Protein AF-A0A497B7N9-F1 (afdb_monomer_lite)

Structure (mmCIF, N/CA/C/O backbone):
data_AF-A0A497B7N9-F1
#
_entry.id   AF-A0A497B7N9-F1
#
loop_
_atom_site.group_PDB
_atom_site.id
_atom_site.type_symbol
_atom_site.label_atom_id
_atom_site.label_alt_id
_atom_site.label_comp_id
_atom_site.label_asym_id
_atom_site.label_entity_id
_atom_site.label_seq_id
_atom_site.pdbx_PDB_ins_code
_atom_site.Cartn_x
_atom_site.Cartn_y
_atom_site.Cartn_z
_atom_site.occupancy
_atom_site.B_iso_or_equiv
_atom_site.auth_seq_id
_atom_site.auth_comp_id
_atom_site.auth_asym_id
_atom_site.auth_atom_id
_atom_site.pdbx_PDB_model_num
ATOM 1 N N . MET A 1 1 ? -19.952 -14.381 25.543 1.00 50.25 1 MET A N 1
ATOM 2 C CA . MET A 1 1 ? -19.897 -13.706 24.234 1.00 50.25 1 MET A CA 1
ATOM 3 C C . MET A 1 1 ? -19.297 -12.345 24.505 1.00 50.25 1 MET A C 1
ATOM 5 O O . MET A 1 1 ? -19.923 -11.578 25.223 1.00 50.25 1 MET A O 1
ATOM 9 N N . GLU A 1 2 ? -18.052 -12.115 24.098 1.00 72.12 2 GLU A N 1
ATOM 10 C CA . GLU A 1 2 ? -17.434 -10.793 24.245 1.00 72.12 2 GLU A CA 1
ATOM 11 C C . GLU A 1 2 ? -18.186 -9.800 23.357 1.00 72.12 2 GLU A C 1
ATOM 13 O O . GLU A 1 2 ? -18.440 -10.065 22.183 1.00 72.12 2 GLU A O 1
ATOM 18 N N . THR A 1 3 ? -18.622 -8.694 23.948 1.00 83.12 3 THR A N 1
ATOM 19 C CA . THR A 1 3 ? -19.311 -7.608 23.251 1.00 83.12 3 THR A CA 1
ATOM 20 C C . THR A 1 3 ? -18.289 -6.636 22.678 1.00 83.12 3 THR A C 1
ATOM 22 O O . THR A 1 3 ? -17.362 -6.239 23.383 1.00 83.12 3 THR A O 1
ATOM 25 N N . ILE A 1 4 ? -18.476 -6.226 21.420 1.00 90.12 4 ILE A N 1
ATOM 26 C CA . ILE A 1 4 ? -17.673 -5.167 20.795 1.00 90.12 4 ILE A CA 1
ATOM 27 C C . ILE A 1 4 ? -17.890 -3.865 21.575 1.00 90.12 4 ILE A C 1
ATOM 29 O O . ILE A 1 4 ? -19.030 -3.473 21.824 1.00 90.12 4 ILE A O 1
ATOM 33 N N . THR A 1 5 ? -16.800 -3.215 21.982 1.00 96.38 5 THR A N 1
ATOM 34 C CA . THR A 1 5 ? -16.839 -1.912 22.655 1.00 96.38 5 THR A CA 1
ATOM 35 C C . THR A 1 5 ? -16.881 -0.781 21.627 1.00 96.38 5 THR A C 1
ATOM 37 O O . THR A 1 5 ? -16.340 -0.908 20.529 1.00 96.38 5 THR A O 1
ATOM 40 N N . GLU A 1 6 ? -17.470 0.360 21.990 1.00 95.31 6 GLU A N 1
ATOM 41 C CA . GLU A 1 6 ? -17.497 1.552 21.123 1.00 95.31 6 GLU A CA 1
ATOM 42 C C . GLU A 1 6 ? -16.085 2.028 20.746 1.00 95.31 6 GLU A C 1
ATOM 44 O O . GLU A 1 6 ? -15.843 2.447 19.615 1.00 95.31 6 GLU A O 1
ATOM 49 N N . GLN A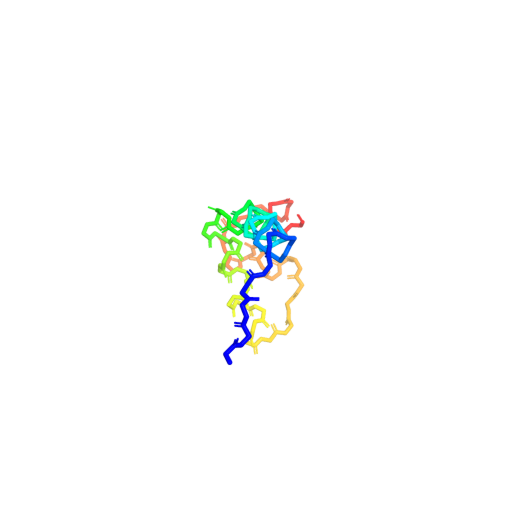 1 7 ? -15.134 1.910 21.679 1.00 96.81 7 GLN A N 1
ATOM 50 C CA . GLN A 1 7 ? -13.733 2.253 21.446 1.00 96.81 7 GLN A CA 1
ATOM 51 C C . GLN A 1 7 ? -13.101 1.371 20.361 1.00 96.81 7 GLN A C 1
ATOM 53 O O . GLN A 1 7 ? -12.446 1.893 19.460 1.00 96.81 7 GLN A O 1
ATOM 58 N N . LEU A 1 8 ? -13.329 0.052 20.413 1.00 96.56 8 LEU A N 1
ATOM 59 C CA . LEU A 1 8 ? -12.838 -0.869 19.388 1.00 96.56 8 LEU A CA 1
ATOM 60 C C . LEU A 1 8 ? -13.463 -0.550 18.024 1.00 96.56 8 LEU A C 1
ATOM 62 O O . LEU A 1 8 ? -12.770 -0.542 17.012 1.00 96.56 8 LEU A O 1
ATOM 66 N N . GLU A 1 9 ? -14.758 -0.238 17.978 1.00 97.44 9 GLU A N 1
ATOM 67 C CA . GLU A 1 9 ? -15.426 0.122 16.724 1.00 97.44 9 GLU A CA 1
ATOM 68 C C . GLU A 1 9 ? -14.831 1.394 16.093 1.00 97.44 9 GLU A C 1
ATOM 70 O O . GLU A 1 9 ? -14.624 1.448 14.878 1.00 97.44 9 GLU A O 1
ATOM 75 N N . GLN A 1 10 ? -14.523 2.411 16.901 1.00 98.06 10 GLN A N 1
ATOM 76 C CA . GLN A 1 10 ? -13.874 3.639 16.431 1.00 98.06 10 GLN A CA 1
ATOM 77 C C . GLN A 1 10 ? -12.458 3.381 15.909 1.00 98.06 10 GLN A C 1
ATOM 79 O O . GLN A 1 10 ? -12.102 3.882 14.840 1.00 98.06 10 GLN A O 1
ATOM 84 N N . GLU A 1 11 ? -11.671 2.572 16.619 1.00 98.19 11 GLU A N 1
ATOM 85 C CA . GLU A 1 11 ? -10.326 2.180 16.193 1.00 98.19 11 GLU A CA 1
ATOM 86 C C . GLU A 1 11 ? -10.359 1.446 14.847 1.00 98.19 11 GLU A C 1
ATOM 88 O O . GLU A 1 11 ? -9.620 1.799 13.927 1.00 98.19 11 GLU A O 1
ATOM 93 N N . ILE A 1 12 ? -11.274 0.486 14.684 1.00 97.94 12 ILE A N 1
ATOM 94 C CA . ILE A 1 12 ? -11.431 -0.256 13.430 1.00 97.94 12 ILE A CA 1
ATOM 95 C C . ILE A 1 12 ? -11.864 0.659 12.282 1.00 97.94 12 ILE A C 1
ATOM 97 O O . ILE A 1 12 ? -11.350 0.518 11.172 1.00 97.94 12 ILE A O 1
ATOM 101 N N . LYS A 1 13 ? -12.757 1.626 12.522 1.00 98.06 13 LYS A N 1
ATOM 102 C CA . LYS A 1 13 ? -13.146 2.609 11.496 1.00 98.06 13 LYS A CA 1
ATOM 103 C C . LYS A 1 13 ? -11.960 3.459 11.047 1.00 98.06 13 LYS A C 1
ATOM 105 O O . LYS A 1 13 ? -11.794 3.668 9.846 1.00 98.06 13 LYS A O 1
ATOM 110 N N . LEU A 1 14 ? -11.133 3.916 11.986 1.00 98.25 14 LEU A N 1
ATOM 111 C CA . LEU A 1 14 ? -9.935 4.696 11.680 1.00 98.25 14 LEU A CA 1
ATOM 112 C C . LEU A 1 14 ? -8.907 3.863 10.904 1.00 98.25 14 LEU A C 1
ATOM 114 O O . LEU A 1 14 ? -8.388 4.316 9.886 1.00 98.25 14 LEU A O 1
ATOM 118 N N . LEU A 1 15 ? -8.655 2.627 11.343 1.00 98.19 15 LEU A N 1
ATOM 119 C CA . LEU A 1 15 ? -7.762 1.700 10.652 1.00 98.19 15 LEU A CA 1
ATOM 120 C C . LEU A 1 15 ? -8.242 1.426 9.224 1.00 98.19 15 LEU A C 1
ATOM 122 O O . LEU A 1 15 ? -7.460 1.539 8.285 1.00 98.19 15 LEU A O 1
ATOM 126 N N . HIS A 1 16 ? -9.525 1.107 9.051 1.00 97.88 16 HIS A N 1
ATOM 127 C CA . HIS A 1 16 ? -10.121 0.878 7.739 1.00 97.88 16 HIS A CA 1
ATOM 128 C C . HIS A 1 16 ? -9.961 2.100 6.830 1.00 97.88 16 HIS A C 1
ATOM 130 O O . HIS A 1 16 ? -9.556 1.948 5.681 1.00 97.88 16 HIS A O 1
ATOM 136 N N . ALA A 1 17 ? -10.236 3.307 7.336 1.00 97.88 17 ALA A N 1
ATOM 137 C CA . ALA A 1 17 ? -10.074 4.536 6.566 1.00 97.88 17 ALA A CA 1
ATOM 138 C C . ALA A 1 17 ? -8.633 4.700 6.054 1.00 97.88 17 ALA A C 1
ATOM 140 O O . ALA A 1 17 ? -8.442 4.886 4.855 1.00 97.88 17 ALA A O 1
ATOM 141 N N . HIS A 1 18 ? -7.630 4.528 6.920 1.00 97.31 18 HIS A N 1
ATOM 142 C CA . HIS A 1 18 ? -6.220 4.622 6.526 1.00 97.31 18 HIS A CA 1
ATOM 143 C C . HIS A 1 18 ? -5.788 3.512 5.561 1.00 97.31 18 HIS A C 1
ATOM 145 O O . HIS A 1 18 ? -5.034 3.764 4.624 1.00 97.31 18 HIS A O 1
ATOM 151 N N . VAL A 1 19 ? -6.260 2.279 5.762 1.00 96.62 19 VAL A N 1
ATOM 152 C CA . VAL A 1 19 ? -5.952 1.160 4.860 1.00 96.62 19 VAL A CA 1
ATOM 153 C C . VAL A 1 19 ? -6.553 1.411 3.479 1.00 96.62 19 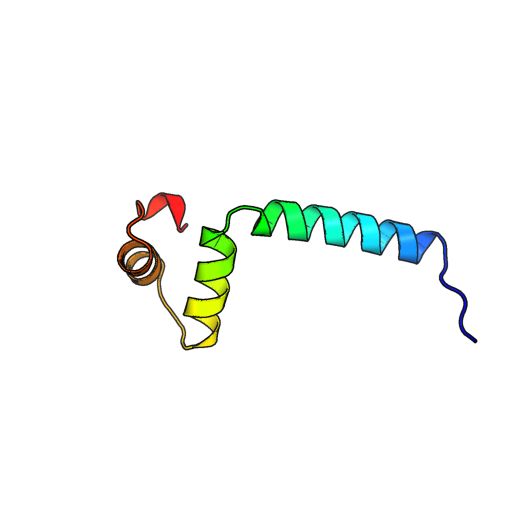VAL A C 1
ATOM 155 O O . VAL A 1 19 ? -5.865 1.239 2.475 1.00 96.62 19 VAL A O 1
ATOM 158 N N . CYS A 1 20 ? -7.809 1.850 3.405 1.00 96.44 20 CYS A N 1
ATOM 159 C CA . CYS A 1 20 ? -8.469 2.155 2.138 1.00 96.44 20 CYS A CA 1
ATOM 160 C C . CYS A 1 20 ? -7.872 3.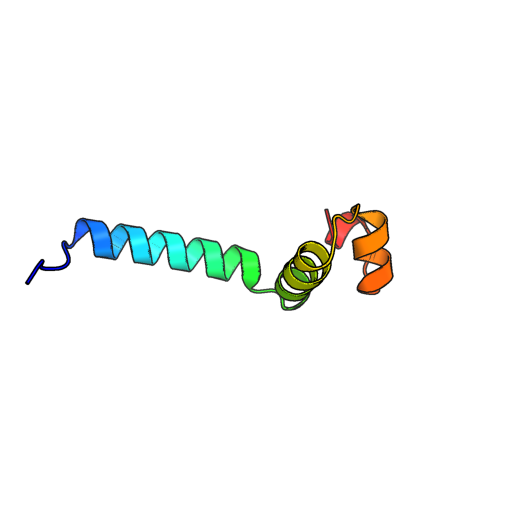377 1.441 1.00 96.44 20 CYS A C 1
ATOM 162 O O . CYS A 1 20 ? -7.752 3.366 0.222 1.00 96.44 20 CYS A O 1
ATOM 164 N N . GLU A 1 21 ? -7.469 4.405 2.183 1.00 95.81 21 GLU A N 1
ATOM 165 C CA . GLU A 1 21 ? -6.730 5.542 1.631 1.00 95.81 21 GLU A CA 1
ATOM 166 C C . GLU A 1 21 ? -5.382 5.084 1.055 1.00 95.81 21 GLU A C 1
ATOM 168 O O . GLU A 1 21 ? -5.066 5.357 -0.104 1.00 95.81 21 GLU A O 1
ATOM 173 N N . GLY A 1 22 ? -4.623 4.301 1.827 1.00 92.81 22 GLY A N 1
ATOM 174 C CA . GLY A 1 22 ? -3.322 3.777 1.425 1.00 92.81 22 GLY A CA 1
ATOM 175 C C . GLY A 1 22 ? -3.381 2.779 0.267 1.00 92.81 22 GLY A C 1
ATOM 176 O O . GLY A 1 22 ? -2.432 2.701 -0.501 1.00 92.81 22 GLY A O 1
ATOM 177 N N . LEU A 1 23 ? -4.473 2.030 0.098 1.00 95.69 23 LEU A N 1
ATOM 178 C CA . LEU A 1 23 ? -4.629 1.012 -0.955 1.00 95.69 23 LEU A CA 1
ATOM 179 C C . LEU A 1 23 ? -5.641 1.393 -2.042 1.00 95.69 23 LEU A C 1
ATOM 181 O O . LEU A 1 23 ? -5.933 0.576 -2.913 1.00 95.69 23 LEU A O 1
ATOM 185 N N . GLY A 1 24 ? -6.160 2.622 -2.023 1.00 94.25 24 GLY A N 1
ATOM 186 C CA . GLY A 1 24 ? -7.218 3.072 -2.932 1.00 94.25 24 GLY A CA 1
ATOM 187 C C . GLY A 1 24 ? -6.815 3.105 -4.410 1.00 94.25 24 GLY A C 1
ATOM 188 O O . GLY A 1 24 ? -7.679 3.097 -5.283 1.00 94.25 24 GLY A O 1
ATOM 189 N N . ASP A 1 25 ? -5.513 3.104 -4.706 1.00 94.56 25 ASP A N 1
ATOM 190 C CA . ASP A 1 25 ? -4.987 2.939 -6.063 1.00 94.56 25 ASP A CA 1
ATOM 191 C C . ASP A 1 25 ? -4.730 1.445 -6.353 1.00 94.56 25 ASP A C 1
ATOM 193 O O . ASP A 1 25 ? -3.907 0.831 -5.663 1.00 94.56 25 ASP A O 1
ATOM 197 N N . PRO A 1 26 ? -5.339 0.855 -7.403 1.00 95.38 26 PRO A N 1
ATOM 198 C CA . PRO A 1 26 ? -5.072 -0.524 -7.815 1.00 95.38 26 PRO A CA 1
ATOM 199 C C . PRO A 1 26 ? -3.583 -0.861 -7.973 1.00 95.38 26 PRO A C 1
ATOM 201 O O . PRO A 1 26 ? -3.179 -1.993 -7.708 1.00 95.38 26 PRO A O 1
ATOM 204 N N . LYS A 1 27 ? -2.736 0.104 -8.352 1.00 95.75 27 LYS A N 1
ATOM 205 C CA . LYS A 1 27 ? -1.284 -0.102 -8.455 1.00 95.75 27 LYS A CA 1
ATOM 206 C C . LYS A 1 27 ? -0.643 -0.381 -7.104 1.00 95.75 27 LYS A C 1
ATOM 208 O O . LYS A 1 27 ? 0.251 -1.216 -7.034 1.00 95.75 27 LYS A O 1
ATOM 213 N N . ARG A 1 28 ? -1.119 0.238 -6.021 1.00 96.06 28 ARG A N 1
ATOM 214 C CA . ARG A 1 28 ?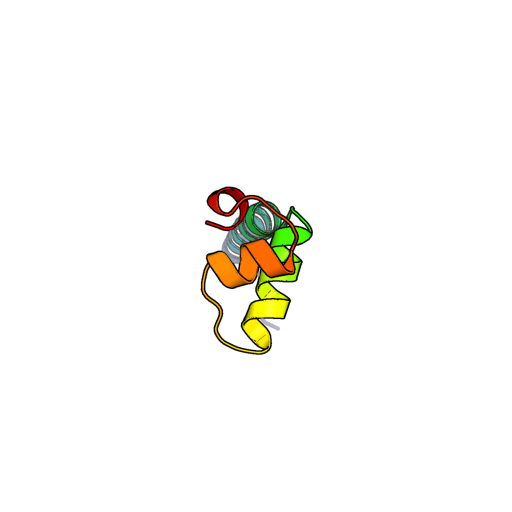 -0.623 -0.040 -4.664 1.00 96.06 28 ARG A CA 1
ATOM 215 C C . ARG A 1 28 ? -0.984 -1.450 -4.215 1.00 96.06 28 ARG A C 1
ATOM 217 O O . ARG A 1 28 ? -0.156 -2.124 -3.612 1.00 96.06 28 ARG A O 1
ATOM 224 N N . VAL A 1 29 ? -2.161 -1.942 -4.601 1.00 96.94 29 VAL A N 1
ATOM 225 C CA . VAL A 1 29 ? -2.518 -3.354 -4.406 1.00 96.94 29 VAL A CA 1
ATOM 226 C C . VAL A 1 29 ? -1.576 -4.259 -5.206 1.00 96.94 29 VAL A C 1
ATOM 228 O O . VAL A 1 29 ? -1.029 -5.203 -4.646 1.00 96.94 29 VAL A O 1
ATOM 231 N N . LEU A 1 30 ? -1.301 -3.954 -6.479 1.00 97.44 30 LEU A N 1
ATOM 232 C CA . LEU A 1 30 ? -0.355 -4.730 -7.296 1.00 97.44 30 LEU A CA 1
ATOM 233 C C . LEU A 1 30 ? 1.071 -4.743 -6.720 1.00 97.44 30 LEU A C 1
ATOM 235 O O . LEU A 1 30 ? 1.717 -5.790 -6.752 1.00 97.44 30 LEU A O 1
ATOM 239 N N . ILE A 1 31 ? 1.545 -3.634 -6.138 1.00 96.94 31 ILE A N 1
ATOM 240 C CA . ILE A 1 31 ? 2.830 -3.583 -5.418 1.00 96.94 31 ILE A CA 1
ATOM 241 C C . ILE A 1 31 ? 2.863 -4.639 -4.304 1.00 96.94 31 ILE A C 1
ATOM 243 O O . ILE A 1 31 ? 3.841 -5.380 -4.208 1.00 96.94 31 ILE A O 1
ATOM 247 N N . LEU A 1 32 ? 1.793 -4.776 -3.510 1.00 96.81 32 LEU A N 1
ATOM 248 C CA . LEU A 1 32 ? 1.723 -5.797 -2.458 1.00 96.81 32 LEU A CA 1
ATOM 249 C C . LEU A 1 32 ? 1.858 -7.215 -3.023 1.00 96.81 32 LEU A C 1
ATOM 251 O O . LEU A 1 32 ? 2.618 -8.011 -2.478 1.00 96.81 32 LEU A O 1
ATOM 255 N N . TYR A 1 33 ? 1.186 -7.526 -4.136 1.00 97.50 33 TYR A N 1
ATOM 256 C CA . TYR A 1 33 ? 1.312 -8.834 -4.795 1.00 97.50 33 TYR A CA 1
ATOM 257 C C . TYR A 1 33 ? 2.733 -9.084 -5.311 1.00 97.50 33 TYR A C 1
ATOM 259 O O . TYR A 1 33 ? 3.283 -10.170 -5.123 1.00 97.50 33 TYR A O 1
ATOM 267 N N . LEU A 1 34 ? 3.358 -8.077 -5.924 1.00 97.38 34 LEU A N 1
ATOM 268 C CA . LEU A 1 34 ? 4.732 -8.174 -6.412 1.00 97.38 34 LEU A CA 1
ATOM 269 C C . LEU A 1 34 ? 5.725 -8.427 -5.269 1.00 97.38 34 LEU A C 1
ATOM 271 O O . LEU A 1 34 ? 6.633 -9.245 -5.442 1.00 97.38 34 LEU A O 1
ATOM 275 N N . LEU A 1 35 ? 5.527 -7.785 -4.115 1.00 97.31 35 LEU A N 1
ATOM 276 C CA . LEU A 1 35 ? 6.351 -7.948 -2.913 1.00 97.31 35 LEU A CA 1
ATOM 277 C C . LEU A 1 35 ? 6.096 -9.269 -2.175 1.00 97.31 35 LEU A C 1
ATOM 279 O O . LEU A 1 35 ? 7.033 -9.837 -1.618 1.00 97.31 35 LEU A O 1
ATOM 283 N N . ALA A 1 36 ? 4.869 -9.800 -2.208 1.00 98.06 36 ALA A N 1
ATOM 284 C CA . ALA A 1 36 ? 4.545 -11.094 -1.601 1.00 98.06 36 ALA A CA 1
ATOM 285 C C . ALA A 1 36 ? 5.300 -12.259 -2.267 1.00 98.06 36 ALA A C 1
ATOM 287 O O . ALA A 1 36 ? 5.578 -13.266 -1.622 1.00 98.06 36 ALA A O 1
ATOM 288 N N . THR A 1 37 ? 5.639 -12.128 -3.557 1.00 96.31 37 THR A N 1
ATOM 289 C CA . THR A 1 37 ? 6.403 -13.156 -4.288 1.00 96.31 37 THR A CA 1
ATOM 290 C C . THR A 1 37 ? 7.888 -13.159 -3.940 1.00 96.31 37 THR A C 1
ATOM 292 O O . THR A 1 37 ? 8.485 -14.223 -3.789 1.00 96.31 37 THR A O 1
ATOM 295 N N . ARG A 1 38 ? 8.498 -11.972 -3.846 1.00 97.56 38 ARG A N 1
ATOM 296 C CA . ARG A 1 38 ? 9.896 -11.767 -3.463 1.00 97.56 38 ARG A CA 1
ATOM 297 C C . ARG A 1 38 ? 10.142 -10.297 -3.114 1.00 97.56 38 ARG A C 1
ATOM 299 O O . ARG A 1 38 ? 9.436 -9.432 -3.637 1.00 97.56 38 ARG A O 1
ATOM 306 N N . PRO A 1 39 ? 11.209 -9.987 -2.358 1.00 97.69 39 PRO A N 1
ATOM 307 C CA . PRO A 1 39 ? 11.698 -8.620 -2.234 1.00 97.69 39 PRO A CA 1
ATOM 308 C C . PRO A 1 39 ? 11.980 -8.000 -3.609 1.00 97.69 39 PRO A C 1
ATOM 310 O O . PRO A 1 39 ? 12.555 -8.652 -4.491 1.00 97.69 39 PRO A O 1
ATOM 313 N N . ARG A 1 40 ? 11.576 -6.740 -3.781 1.00 97.44 40 ARG A N 1
ATOM 314 C CA . ARG A 1 40 ? 11.831 -5.917 -4.968 1.00 97.44 40 ARG A CA 1
ATOM 315 C C . ARG A 1 40 ? 12.241 -4.520 -4.536 1.00 97.44 40 ARG A C 1
ATOM 317 O O . ARG A 1 40 ? 11.725 -4.011 -3.542 1.00 97.44 40 ARG A O 1
ATOM 324 N N . ASN A 1 41 ? 13.154 -3.905 -5.273 1.00 97.56 41 ASN A N 1
ATOM 325 C CA . ASN A 1 41 ? 13.460 -2.489 -5.114 1.00 97.56 41 ASN A CA 1
ATOM 326 C C . ASN A 1 41 ? 12.465 -1.616 -5.908 1.00 97.56 41 ASN A C 1
ATOM 328 O O . ASN A 1 41 ? 11.681 -2.115 -6.717 1.00 97.56 41 ASN A O 1
ATOM 332 N N . VAL A 1 42 ? 12.496 -0.301 -5.675 1.00 96.69 42 VAL A N 1
ATOM 333 C CA . VAL A 1 42 ? 11.549 0.650 -6.287 1.00 96.69 42 VAL A CA 1
ATOM 334 C C . VAL A 1 42 ? 11.666 0.682 -7.817 1.00 96.69 42 VAL A C 1
ATOM 336 O O . VAL A 1 42 ? 10.653 0.795 -8.500 1.00 96.69 42 VAL A O 1
ATOM 339 N N . THR A 1 43 ? 12.873 0.525 -8.370 1.00 97.50 43 THR A N 1
ATOM 340 C CA . THR A 1 43 ? 13.085 0.457 -9.826 1.00 97.50 43 THR A CA 1
ATOM 341 C C . THR A 1 43 ? 12.398 -0.769 -10.425 1.00 97.50 43 THR A C 1
ATOM 343 O O . THR A 1 43 ? 11.640 -0.634 -11.378 1.00 97.5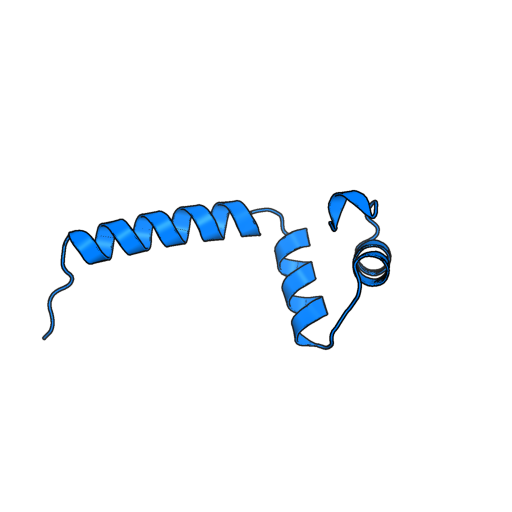0 43 THR A O 1
ATOM 346 N N . GLU A 1 44 ? 12.568 -1.945 -9.815 1.00 97.94 44 GLU A N 1
ATOM 347 C CA . GLU A 1 44 ? 11.903 -3.178 -10.260 1.00 97.94 44 GLU A CA 1
ATOM 348 C C . GLU A 1 44 ? 10.370 -3.079 -10.185 1.00 97.94 44 GLU A C 1
ATOM 350 O O . GLU A 1 44 ? 9.676 -3.679 -11.004 1.00 97.94 44 GLU A O 1
ATOM 355 N N . LEU A 1 45 ? 9.823 -2.354 -9.200 1.00 97.88 45 LEU A N 1
ATOM 356 C CA . LEU A 1 45 ? 8.379 -2.112 -9.085 1.00 97.88 45 LEU A CA 1
ATOM 357 C C . LEU A 1 45 ? 7.875 -1.160 -10.174 1.00 97.88 45 LEU A C 1
ATOM 359 O O . LEU A 1 45 ? 6.835 -1.422 -10.776 1.00 97.88 45 LEU A O 1
ATOM 363 N N . ALA A 1 46 ? 8.613 -0.081 -10.434 1.00 97.81 46 ALA A N 1
ATOM 364 C CA . ALA A 1 46 ? 8.287 0.902 -11.460 1.00 97.81 46 ALA A CA 1
ATOM 365 C C . ALA A 1 46 ? 8.284 0.278 -12.864 1.00 97.81 46 ALA A C 1
ATOM 367 O O . ALA A 1 46 ? 7.329 0.459 -13.616 1.00 97.81 46 ALA A O 1
ATOM 368 N N . GLU A 1 47 ? 9.301 -0.530 -13.173 1.00 97.81 47 GLU A N 1
ATOM 369 C CA . GLU A 1 47 ? 9.405 -1.279 -14.429 1.00 97.81 47 GLU A CA 1
ATOM 370 C C . GLU A 1 47 ? 8.284 -2.316 -14.574 1.00 97.81 47 GLU A C 1
ATOM 372 O O . GLU A 1 47 ? 7.662 -2.411 -15.629 1.00 97.81 47 GLU A O 1
ATOM 377 N N . ALA A 1 48 ? 7.982 -3.079 -13.517 1.00 97.44 48 ALA A N 1
ATOM 378 C CA . ALA A 1 48 ? 6.949 -4.116 -13.566 1.00 97.44 48 ALA A CA 1
ATOM 379 C C . ALA A 1 48 ? 5.525 -3.562 -13.748 1.00 97.44 48 ALA A C 1
ATOM 381 O O . ALA A 1 48 ? 4.655 -4.275 -14.247 1.00 97.44 48 ALA A O 1
ATOM 382 N N . LEU A 1 49 ? 5.278 -2.326 -13.308 1.00 97.00 49 LEU A N 1
ATOM 383 C CA . LEU A 1 49 ? 3.967 -1.673 -13.359 1.00 97.00 49 LEU A CA 1
ATOM 384 C C . LEU A 1 49 ? 3.847 -0.620 -14.467 1.00 97.00 49 LEU A C 1
ATOM 386 O O . LEU A 1 49 ? 2.782 -0.013 -14.578 1.00 97.00 49 LEU A O 1
ATOM 390 N N . ASP A 1 50 ? 4.904 -0.415 -15.257 1.00 97.31 50 ASP A N 1
ATOM 391 C CA . ASP A 1 50 ? 4.994 0.617 -16.298 1.00 97.31 50 ASP A CA 1
ATOM 392 C C . ASP A 1 50 ? 4.601 2.013 -15.774 1.00 97.31 50 ASP A C 1
ATOM 394 O O . ASP A 1 50 ? 3.731 2.704 -16.306 1.00 97.31 50 ASP A O 1
ATOM 398 N N . ILE A 1 51 ? 5.212 2.411 -14.651 1.00 96.25 51 ILE A N 1
ATOM 399 C CA . ILE A 1 51 ? 4.994 3.717 -14.015 1.00 96.25 51 ILE A CA 1
ATOM 400 C C . ILE A 1 51 ? 6.306 4.462 -13.769 1.00 96.25 51 ILE A C 1
ATOM 402 O O . ILE A 1 51 ? 7.354 3.837 -13.599 1.00 96.25 51 ILE A O 1
ATOM 406 N N . PRO A 1 52 ? 6.271 5.804 -13.671 1.00 96.50 52 PRO A N 1
ATOM 407 C CA . PRO A 1 52 ? 7.421 6.561 -13.206 1.00 9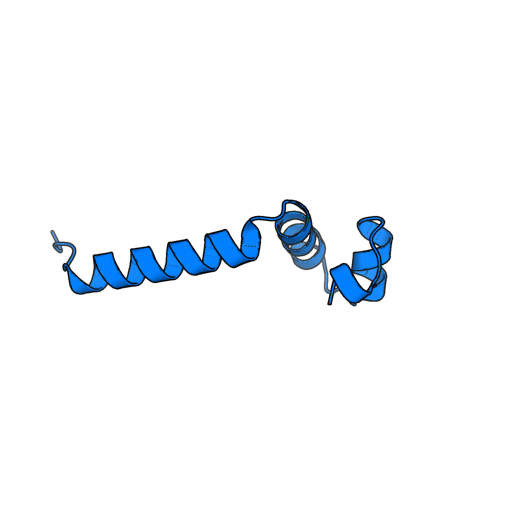6.50 52 PRO A CA 1
ATOM 408 C C . PRO A 1 52 ? 7.872 6.079 -11.824 1.00 96.50 52 PRO A C 1
ATOM 410 O O . PRO A 1 52 ? 7.058 5.884 -10.923 1.00 96.50 52 PRO A O 1
ATOM 413 N N . GLN A 1 53 ? 9.183 5.953 -11.631 1.00 94.50 53 GLN A N 1
ATOM 414 C CA . GLN A 1 53 ? 9.775 5.548 -10.353 1.00 94.50 53 GLN A CA 1
ATOM 415 C C . GLN A 1 53 ? 9.309 6.401 -9.148 1.00 94.50 53 GLN A C 1
ATOM 417 O O . GLN A 1 53 ? 8.988 5.800 -8.123 1.00 94.50 53 GLN A O 1
ATOM 422 N N . PRO A 1 54 ? 9.110 7.736 -9.266 1.00 94.00 54 PRO A N 1
ATOM 423 C CA . PRO A 1 54 ? 8.531 8.551 -8.189 1.00 94.00 54 PRO A CA 1
ATOM 424 C C . PRO A 1 54 ? 7.075 8.216 -7.830 1.00 94.00 54 PRO A C 1
ATOM 426 O O . PRO A 1 54 ? 6.576 8.636 -6.795 1.00 94.00 54 PRO A O 1
ATOM 429 N N . THR A 1 55 ? 6.351 7.506 -8.696 1.00 91.19 55 THR A N 1
ATOM 430 C CA . THR A 1 55 ? 4.994 7.015 -8.407 1.00 91.19 55 THR A CA 1
ATOM 431 C C . THR A 1 55 ? 5.027 5.721 -7.590 1.00 91.19 55 THR A C 1
ATOM 433 O O . THR A 1 55 ? 4.050 5.399 -6.918 1.00 91.19 55 THR A O 1
ATOM 436 N N . ALA A 1 56 ? 6.140 4.985 -7.643 1.00 90.88 56 ALA A N 1
ATOM 437 C CA . ALA A 1 56 ? 6.359 3.762 -6.878 1.00 90.88 56 ALA A CA 1
ATOM 438 C C . ALA A 1 56 ? 7.040 4.002 -5.514 1.00 90.88 56 ALA A C 1
ATOM 440 O O . ALA A 1 56 ? 7.074 3.073 -4.706 1.00 90.88 56 ALA A O 1
ATOM 441 N N . SER A 1 57 ? 7.610 5.195 -5.282 1.00 78.69 57 SER A N 1
ATOM 442 C CA . SER A 1 57 ? 8.321 5.588 -4.051 1.00 78.69 57 SER A CA 1
ATOM 443 C C . SER A 1 57 ? 7.409 6.068 -2.931 1.00 78.69 57 SER A C 1
ATOM 445 O O . SER A 1 57 ? 6.438 6.789 -3.256 1.00 78.69 57 SER A O 1
#

Foldseek 3Di:
DDDDDPVNVVVVVVVVVVVCVQCVDVLSVVVVVVVVVHDDDLVRSCVVSVHPSVVSD

Secondary structure (DSSP, 8-state):
-PPPPHHHHHHHHHHHHHHHHHH-SHHHHHHHHHHHHS---HHHHHHHHT--HHHH-

Sequence (57 aa):
METITEQLEQEIKLLHAHVCEGLGDPKRVLILYLLATRPRNVTELAEALDIPQPTAS

pLDDT: mean 94.69, std 7.52, range [50.25, 98.25]

Radius of gyration: 16.27 Å; chains: 1; bounding box: 33×22×40 Å